Protein AF-A0A9Q4BTZ6-F1 (afdb_monomer)

Foldseek 3Di:
DLLVVLLVVQLPQVQLVVQLVVLLVVQVVVCVPVRPPVVSNVVSNVRSLVSSLVSLVVCLVCLVVCLPVPCPHCDNVVSDDSVRSVVSD

Radius of gyration: 15.97 Å; Cα contacts (8 Å, |Δi|>4): 93; chains: 1; bounding box: 29×23×45 Å

Solvent-accessible surface area (backbone atoms only — not comparable to full-atom values): 4679 Å² total; per-residue (Å²): 111,72,48,62,54,38,60,51,53,50,33,35,60,67,60,19,49,50,44,21,50,52,40,37,52,49,41,57,65,72,32,75,85,60,76,57,59,69,60,32,50,51,52,10,53,49,47,15,50,51,50,17,27,51,38,35,52,49,52,63,74,38,31,76,59,28,48,73,78,42,41,83,41,43,58,53,54,60,62,35,51,72,68,61,45,61,74,68,82

Mean predicted aligned error: 2.92 Å

Nearest PDB structures 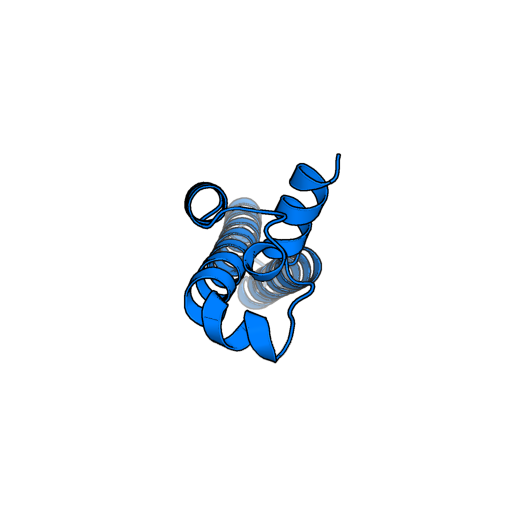(foldseek):
  7bpu-assembly2_B  TM=9.140E-01  e=4.811E-03  Methanocaldococcus jannaschii DSM 2661

pLDDT: mean 96.05, std 4.94, range [60.72, 98.81]

Structure (mmCIF, N/CA/C/O backbone):
data_AF-A0A9Q4BTZ6-F1
#
_entry.id   AF-A0A9Q4BTZ6-F1
#
loop_
_atom_site.group_PDB
_atom_site.id
_atom_site.type_symbol
_atom_site.label_atom_id
_atom_site.label_alt_id
_atom_site.label_comp_id
_atom_site.label_asym_id
_atom_site.label_entity_id
_atom_site.label_seq_id
_atom_site.pdbx_PDB_ins_code
_atom_site.Cartn_x
_atom_site.Cartn_y
_atom_site.Cartn_z
_atom_site.occupancy
_atom_site.B_iso_or_equiv
_atom_site.auth_seq_id
_atom_site.auth_comp_id
_atom_site.auth_asym_id
_atom_site.auth_atom_id
_atom_site.pdbx_PDB_model_num
ATOM 1 N N . MET A 1 1 ? 4.932 5.208 17.865 1.00 60.72 1 MET A N 1
ATOM 2 C CA . MET A 1 1 ? 5.514 4.070 17.110 1.00 60.72 1 MET A CA 1
ATOM 3 C C . MET A 1 1 ? 4.474 3.027 16.685 1.00 60.72 1 MET A C 1
ATOM 5 O O . MET A 1 1 ? 4.413 2.735 15.500 1.00 60.72 1 MET A O 1
ATOM 9 N N . LYS A 1 2 ? 3.604 2.515 17.579 1.00 78.19 2 LYS A N 1
ATOM 10 C CA . LYS A 1 2 ? 2.613 1.463 17.234 1.00 78.19 2 LYS A CA 1
ATOM 11 C C . LYS A 1 2 ? 1.588 1.854 16.145 1.0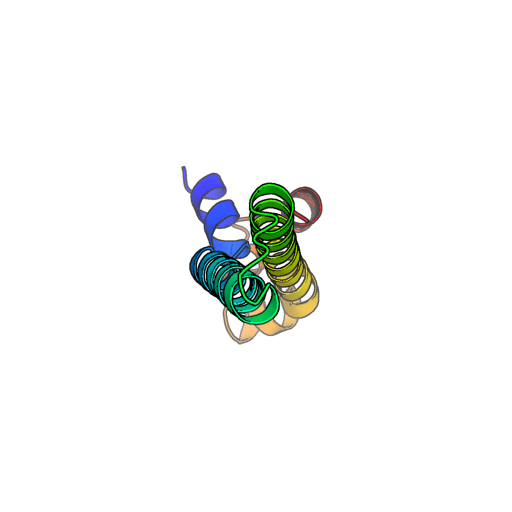0 78.19 2 LYS A C 1
ATOM 13 O O . LYS A 1 2 ? 1.255 1.017 15.311 1.00 78.19 2 LYS A O 1
ATOM 18 N N . LYS A 1 3 ? 1.126 3.114 16.116 1.00 85.00 3 LYS A N 1
ATOM 19 C CA . LYS A 1 3 ? 0.177 3.605 15.093 1.00 85.00 3 LYS A CA 1
ATOM 20 C C . LYS A 1 3 ? 0.780 3.660 13.690 1.00 85.00 3 LYS A C 1
ATOM 22 O O . LYS A 1 3 ? 0.197 3.106 12.772 1.00 85.00 3 LYS A O 1
ATOM 27 N N . LEU A 1 4 ? 1.970 4.249 13.543 1.00 89.50 4 LEU A N 1
ATOM 28 C CA . LEU A 1 4 ? 2.672 4.312 12.254 1.00 89.50 4 LEU A CA 1
ATOM 29 C C . LEU A 1 4 ? 2.941 2.911 11.691 1.00 89.50 4 LEU A C 1
ATOM 31 O O . LEU A 1 4 ? 2.670 2.656 10.526 1.00 89.50 4 LEU A O 1
ATOM 35 N N . ALA A 1 5 ? 3.398 1.981 12.533 1.00 92.00 5 ALA A N 1
ATOM 36 C CA . ALA A 1 5 ? 3.587 0.593 12.122 1.00 92.00 5 ALA A CA 1
ATOM 37 C C . ALA A 1 5 ? 2.274 -0.056 11.646 1.00 92.00 5 ALA A C 1
ATOM 39 O O . ALA A 1 5 ? 2.273 -0.757 10.641 1.00 92.00 5 ALA A O 1
ATOM 40 N N . SER A 1 6 ? 1.151 0.223 12.316 1.00 93.12 6 SER A N 1
ATOM 41 C CA . SER A 1 6 ? -0.169 -0.288 11.912 1.00 93.12 6 SER A CA 1
ATOM 42 C C . SER A 1 6 ? -0.660 0.341 10.601 1.00 93.12 6 SER A C 1
ATOM 44 O O . SER A 1 6 ? -1.238 -0.357 9.775 1.00 93.12 6 SER A O 1
ATOM 46 N N . ALA A 1 7 ? -0.378 1.630 10.380 1.00 93.75 7 ALA A N 1
ATOM 47 C CA . ALA A 1 7 ? -0.670 2.333 9.128 1.00 93.75 7 ALA A CA 1
ATOM 48 C C . ALA A 1 7 ? 0.155 1.791 7.949 1.00 93.75 7 ALA A C 1
ATOM 50 O O . ALA A 1 7 ? -0.351 1.661 6.842 1.00 93.75 7 ALA A O 1
ATOM 51 N N . ILE A 1 8 ? 1.407 1.398 8.188 1.00 94.44 8 ILE A N 1
ATOM 52 C CA . ILE A 1 8 ? 2.218 0.706 7.179 1.00 94.44 8 ILE A CA 1
ATOM 53 C C . ILE A 1 8 ? 1.719 -0.731 6.980 1.00 94.44 8 ILE A C 1
ATOM 55 O O . ILE A 1 8 ? 1.740 -1.249 5.872 1.00 94.44 8 ILE A O 1
ATOM 59 N N . GLN A 1 9 ? 1.251 -1.402 8.031 1.00 95.00 9 GLN A N 1
ATOM 60 C CA . GLN A 1 9 ? 0.782 -2.782 7.925 1.00 95.00 9 GLN A CA 1
ATOM 61 C C . GLN A 1 9 ? -0.521 -2.898 7.117 1.00 95.00 9 GLN A C 1
ATOM 63 O O . GLN A 1 9 ? -0.637 -3.816 6.304 1.00 95.00 9 GLN A O 1
ATOM 68 N N . ILE A 1 10 ? -1.477 -1.980 7.315 1.00 96.94 10 ILE A N 1
ATOM 69 C CA . ILE A 1 10 ? -2.806 -2.037 6.678 1.00 96.94 10 ILE A CA 1
ATOM 70 C C . ILE A 1 10 ? -2.740 -1.883 5.148 1.00 96.94 10 ILE A C 1
ATOM 72 O O . ILE A 1 10 ? -3.501 -2.531 4.438 1.00 96.94 10 ILE A O 1
ATOM 76 N N . ILE A 1 11 ? -1.763 -1.134 4.618 1.00 97.19 11 ILE A N 1
ATOM 77 C CA . ILE A 1 11 ? -1.558 -0.997 3.163 1.00 97.19 11 ILE A CA 1
ATOM 78 C C . ILE A 1 11 ? -0.958 -2.252 2.502 1.00 97.19 11 ILE A C 1
ATOM 80 O O . ILE A 1 11 ? -0.973 -2.371 1.279 1.00 97.19 11 ILE A O 1
ATOM 84 N N . ARG A 1 12 ? -0.452 -3.208 3.301 1.00 97.44 12 ARG A N 1
ATOM 85 C CA . ARG A 1 12 ? 0.223 -4.449 2.868 1.00 97.44 12 ARG A CA 1
ATOM 86 C C . ARG A 1 12 ? 1.375 -4.171 1.883 1.00 97.44 12 ARG A C 1
ATOM 88 O O . ARG A 1 12 ? 1.257 -4.463 0.692 1.00 97.44 12 ARG A O 1
ATOM 95 N N . PRO A 1 13 ? 2.531 -3.672 2.362 1.00 97.06 13 PRO A N 1
ATOM 96 C CA . PRO A 1 13 ? 3.610 -3.171 1.505 1.00 97.06 13 PRO A CA 1
ATOM 97 C C . PRO A 1 13 ? 4.187 -4.236 0.568 1.00 97.06 13 PRO A C 1
ATOM 99 O O . PRO A 1 13 ? 4.601 -3.911 -0.540 1.00 97.06 13 PRO A O 1
ATOM 102 N N . LEU A 1 14 ? 4.164 -5.514 0.964 1.00 98.19 14 LEU A N 1
ATOM 103 C CA . LEU A 1 14 ? 4.569 -6.606 0.080 1.00 98.19 14 LEU A CA 1
ATOM 104 C C . LEU A 1 14 ? 3.617 -6.759 -1.119 1.00 98.19 14 LEU A C 1
ATOM 106 O O . LEU A 1 14 ? 4.085 -6.922 -2.239 1.00 98.19 14 LEU A O 1
ATOM 110 N N . ASN A 1 15 ? 2.299 -6.640 -0.918 1.00 98.31 15 ASN A N 1
ATOM 111 C CA . ASN A 1 15 ? 1.323 -6.697 -2.014 1.00 98.31 15 ASN A CA 1
ATOM 112 C C . ASN A 1 15 ? 1.475 -5.493 -2.952 1.00 98.31 15 ASN A C 1
ATOM 114 O O . ASN A 1 15 ? 1.394 -5.642 -4.173 1.00 98.31 15 ASN A O 1
ATOM 118 N N . ALA A 1 16 ? 1.730 -4.309 -2.389 1.00 98.31 16 ALA A N 1
ATOM 119 C CA . ALA A 1 16 ? 2.013 -3.105 -3.163 1.00 98.31 16 ALA A CA 1
ATOM 120 C C . ALA A 1 16 ? 3.292 -3.265 -4.002 1.00 98.31 16 ALA A C 1
ATOM 122 O O . ALA A 1 16 ? 3.285 -2.952 -5.190 1.00 98.31 16 ALA A O 1
ATOM 123 N N . LEU A 1 17 ? 4.362 -3.824 -3.422 1.00 98.62 17 LEU A N 1
ATOM 124 C CA . LEU A 1 17 ? 5.612 -4.108 -4.129 1.00 98.62 17 LEU A CA 1
ATOM 125 C C . LEU A 1 17 ? 5.420 -5.135 -5.250 1.00 98.62 17 LEU A C 1
ATOM 127 O O . LEU A 1 17 ? 5.914 -4.924 -6.353 1.00 98.62 17 LEU A O 1
ATOM 131 N N . ILE A 1 18 ? 4.682 -6.219 -4.993 1.00 98.62 18 ILE A N 1
ATOM 132 C CA . ILE A 1 18 ? 4.352 -7.212 -6.024 1.00 98.62 18 ILE A CA 1
ATOM 133 C C . ILE A 1 18 ? 3.618 -6.526 -7.180 1.00 98.62 18 ILE A C 1
ATOM 135 O O . ILE A 1 18 ? 4.040 -6.657 -8.323 1.00 98.62 18 ILE A O 1
ATOM 139 N N . THR A 1 19 ? 2.593 -5.721 -6.882 1.00 98.69 19 THR A N 1
ATOM 140 C CA . THR A 1 19 ? 1.825 -4.978 -7.896 1.00 98.69 19 THR A CA 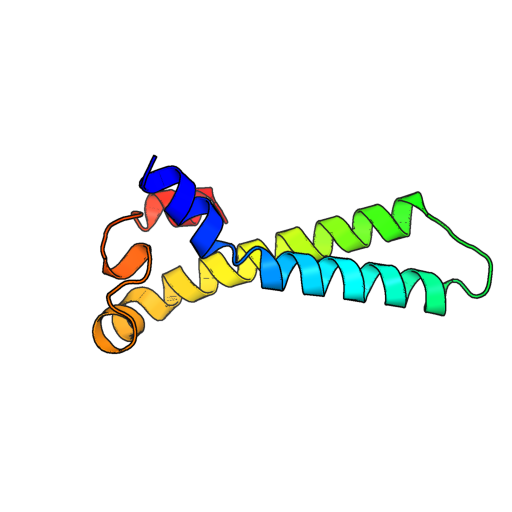1
ATOM 141 C C . THR A 1 19 ? 2.715 -4.031 -8.704 1.00 98.69 19 THR A C 1
ATOM 143 O O . THR A 1 19 ? 2.638 -4.013 -9.933 1.00 98.69 19 THR A O 1
ATOM 146 N N . LEU A 1 20 ? 3.600 -3.289 -8.029 1.00 98.81 20 LEU A N 1
ATOM 147 C CA . LEU A 1 20 ? 4.568 -2.393 -8.662 1.00 98.81 20 LEU A CA 1
ATOM 148 C C . LEU A 1 20 ? 5.441 -3.147 -9.668 1.00 98.81 20 LEU A C 1
ATOM 150 O O . LEU A 1 20 ? 5.558 -2.735 -10.819 1.00 98.81 20 LEU A O 1
ATOM 154 N N . LEU A 1 21 ? 6.028 -4.269 -9.245 1.00 98.75 21 LEU A N 1
ATOM 155 C CA . LEU A 1 21 ? 6.910 -5.073 -10.088 1.00 98.75 21 LEU A CA 1
ATOM 156 C C . LEU A 1 21 ? 6.148 -5.733 -11.239 1.00 98.75 21 LEU A C 1
ATOM 158 O O . LEU A 1 21 ? 6.662 -5.786 -12.353 1.00 98.75 21 LEU A O 1
ATOM 162 N N . THR A 1 22 ? 4.917 -6.191 -11.006 1.00 98.69 22 THR A N 1
ATOM 163 C CA . THR A 1 22 ? 4.066 -6.763 -12.054 1.00 98.69 22 THR A CA 1
ATOM 164 C C . THR A 1 22 ? 3.792 -5.750 -13.159 1.00 98.69 22 THR A C 1
ATOM 166 O O . THR A 1 22 ? 3.965 -6.076 -14.334 1.00 98.69 22 THR A O 1
ATOM 169 N N . ILE A 1 23 ? 3.404 -4.522 -12.810 1.00 98.56 23 ILE A N 1
ATOM 170 C CA . ILE A 1 23 ? 3.121 -3.473 -13.798 1.00 98.56 23 ILE A CA 1
ATOM 171 C C . ILE A 1 23 ? 4.406 -3.034 -14.500 1.00 98.56 23 ILE A C 1
ATOM 173 O O . ILE A 1 23 ? 4.401 -2.887 -15.719 1.00 98.56 23 ILE A O 1
ATOM 177 N N . LEU A 1 24 ? 5.515 -2.905 -13.766 1.00 98.50 24 LEU A N 1
ATOM 178 C CA . LEU A 1 24 ? 6.820 -2.557 -14.325 1.00 98.50 24 LEU A CA 1
ATOM 179 C C . LEU A 1 24 ? 7.259 -3.571 -15.389 1.00 98.50 24 LEU A C 1
ATOM 181 O O . LEU A 1 24 ? 7.556 -3.193 -16.521 1.00 98.50 24 LEU A O 1
ATOM 185 N N . VAL A 1 25 ? 7.256 -4.862 -15.042 1.00 98.19 25 VAL A N 1
ATOM 186 C CA . VAL A 1 25 ? 7.634 -5.950 -15.956 1.00 98.19 25 VAL A CA 1
ATOM 187 C C . VAL A 1 25 ? 6.679 -6.010 -17.146 1.00 98.19 25 VAL A C 1
ATOM 189 O O . VAL A 1 25 ? 7.131 -6.116 -18.285 1.00 98.19 25 VAL A O 1
ATOM 192 N N . SER A 1 26 ? 5.373 -5.875 -16.908 1.00 97.88 26 SER A N 1
ATOM 193 C CA . SER A 1 26 ? 4.372 -5.857 -17.981 1.00 97.88 26 SER A CA 1
ATOM 194 C C . SER A 1 26 ? 4.591 -4.684 -18.936 1.00 97.88 26 SER A C 1
ATOM 196 O O . SER A 1 26 ? 4.542 -4.867 -20.148 1.00 97.88 26 SER A O 1
ATOM 198 N N . GLY A 1 27 ? 4.893 -3.494 -18.411 1.00 97.25 27 GLY A N 1
ATOM 199 C CA . GLY A 1 27 ? 5.200 -2.309 -19.209 1.00 97.25 27 GLY A CA 1
ATOM 200 C C . GLY A 1 27 ? 6.424 -2.518 -20.098 1.00 97.25 27 GLY A C 1
ATOM 201 O O . GLY A 1 27 ? 6.360 -2.250 -21.293 1.00 97.25 27 GLY A O 1
ATOM 202 N N . VAL A 1 28 ? 7.505 -3.082 -19.550 1.00 96.75 28 VAL A N 1
ATOM 203 C CA . VAL A 1 28 ? 8.719 -3.410 -20.319 1.00 96.75 28 VAL A CA 1
ATOM 204 C C . VAL A 1 28 ? 8.423 -4.421 -21.431 1.00 96.75 28 VAL A C 1
ATOM 206 O O . VAL A 1 28 ? 8.815 -4.196 -22.575 1.00 96.75 28 VAL A O 1
ATOM 209 N N . ILE A 1 29 ? 7.702 -5.507 -21.131 1.00 96.75 29 ILE A N 1
ATOM 210 C CA . ILE A 1 29 ? 7.349 -6.538 -22.123 1.00 96.75 29 ILE A CA 1
ATOM 211 C C . ILE A 1 29 ? 6.474 -5.947 -23.241 1.00 96.75 29 ILE A C 1
ATOM 213 O O . ILE A 1 29 ? 6.718 -6.193 -24.424 1.00 96.75 29 ILE A O 1
ATOM 217 N N . CYS A 1 30 ? 5.471 -5.146 -22.881 1.00 96.06 30 CYS A N 1
ATOM 218 C CA . CYS A 1 30 ? 4.522 -4.565 -23.829 1.00 96.06 30 CYS A CA 1
ATOM 219 C C . CYS A 1 30 ? 5.118 -3.436 -24.681 1.00 96.06 30 CYS A C 1
ATOM 221 O O . CYS A 1 30 ? 4.630 -3.205 -25.785 1.00 96.06 30 CYS A O 1
ATOM 223 N N . SER A 1 31 ? 6.177 -2.769 -24.213 1.00 93.94 31 SER A N 1
ATOM 224 C CA . SER A 1 31 ? 6.851 -1.684 -24.938 1.00 93.94 31 SER A CA 1
ATOM 225 C C . SER A 1 31 ? 7.614 -2.133 -26.187 1.00 93.94 31 SER A C 1
ATOM 227 O O . SER A 1 31 ? 7.920 -1.294 -27.026 1.00 93.94 31 SER A O 1
ATOM 229 N N . ARG A 1 32 ? 7.942 -3.426 -26.340 1.00 91.25 32 ARG A N 1
ATOM 230 C CA . ARG A 1 32 ? 8.593 -3.989 -27.548 1.00 91.25 32 ARG A CA 1
ATOM 231 C C . ARG A 1 32 ? 9.840 -3.222 -28.044 1.00 91.25 32 ARG A C 1
ATOM 233 O O . ARG A 1 32 ? 10.117 -3.210 -29.237 1.00 91.25 32 ARG A O 1
ATOM 240 N N . GLY A 1 33 ? 10.603 -2.604 -27.139 1.00 87.75 33 GLY A N 1
ATOM 241 C CA . GLY A 1 33 ? 11.800 -1.813 -27.467 1.00 87.75 33 GLY A CA 1
ATOM 242 C C . GLY A 1 33 ? 11.601 -0.293 -27.448 1.00 87.75 33 GLY A C 1
ATOM 243 O O . GLY A 1 33 ? 12.584 0.438 -27.351 1.00 87.75 33 GLY A O 1
ATOM 244 N N . GLU A 1 34 ? 10.358 0.191 -27.441 1.00 92.81 34 GLU A N 1
ATOM 245 C CA . GLU A 1 34 ? 10.009 1.610 -27.298 1.00 92.81 34 GLU A CA 1
ATOM 246 C C . GLU A 1 34 ? 9.606 1.914 -25.847 1.00 92.81 34 GLU A C 1
ATOM 248 O O . GLU A 1 34 ? 8.433 1.943 -25.461 1.00 92.81 34 GLU A O 1
ATOM 253 N N . TYR A 1 35 ? 10.613 2.082 -24.991 1.00 92.75 35 TYR A N 1
ATOM 254 C CA . TYR A 1 35 ? 10.403 2.235 -23.553 1.00 92.75 35 TYR A CA 1
ATOM 255 C C . TYR A 1 35 ? 10.077 3.680 -23.161 1.00 92.75 35 TYR A C 1
ATOM 257 O O . TYR A 1 35 ? 10.962 4.525 -23.015 1.00 92.75 35 TYR A O 1
ATOM 265 N N . LEU A 1 36 ? 8.801 3.949 -22.882 1.00 93.81 36 LEU A N 1
ATOM 266 C CA . LEU A 1 36 ? 8.364 5.177 -22.213 1.00 93.81 36 LEU A CA 1
ATOM 267 C C . LEU A 1 36 ? 8.551 5.042 -20.695 1.00 93.81 36 LEU A C 1
ATOM 269 O O . LEU A 1 36 ? 7.584 4.912 -19.945 1.00 93.81 36 LEU A O 1
ATOM 273 N N . TRP A 1 37 ? 9.808 5.046 -20.240 1.00 96.25 37 TRP A N 1
ATOM 274 C CA . TRP A 1 37 ? 10.179 4.742 -18.850 1.00 96.25 37 TRP A CA 1
ATOM 275 C C . TRP A 1 37 ? 9.416 5.554 -17.807 1.00 96.25 37 TRP A C 1
ATOM 277 O O . TRP A 1 37 ? 8.970 4.992 -16.809 1.00 96.25 37 TRP A O 1
ATOM 287 N N . LEU A 1 38 ? 9.216 6.852 -18.050 1.00 97.69 38 LEU A N 1
ATOM 288 C CA . LEU A 1 38 ? 8.447 7.700 -17.142 1.00 97.69 38 LEU A CA 1
ATOM 289 C C . LEU A 1 38 ? 7.011 7.181 -16.980 1.00 97.69 38 LEU A C 1
ATOM 291 O O . LEU A 1 38 ? 6.542 7.025 -15.857 1.00 97.69 38 LEU A O 1
ATOM 295 N N . ASN A 1 39 ? 6.339 6.843 -18.081 1.00 97.62 39 ASN A N 1
ATOM 296 C CA . ASN A 1 39 ? 4.962 6.352 -18.056 1.00 97.62 39 ASN A CA 1
ATOM 297 C C . ASN A 1 39 ? 4.873 4.981 -17.379 1.00 97.62 39 ASN A C 1
ATOM 299 O O . ASN A 1 39 ? 3.963 4.752 -16.587 1.00 97.62 39 ASN A O 1
ATOM 303 N N . ILE A 1 40 ? 5.829 4.088 -17.652 1.00 98.25 40 ILE A N 1
ATOM 304 C CA . ILE A 1 40 ? 5.889 2.759 -17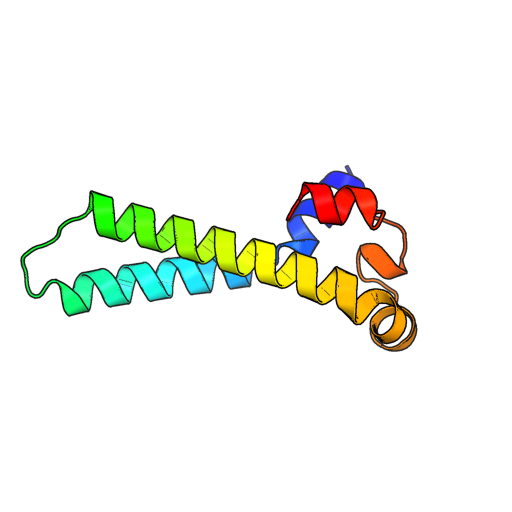.029 1.00 98.25 40 ILE A CA 1
ATOM 305 C C . ILE A 1 40 ? 6.061 2.892 -15.511 1.00 98.25 40 ILE A C 1
ATOM 307 O O . ILE A 1 40 ? 5.341 2.246 -14.747 1.00 98.25 40 ILE A O 1
ATOM 311 N N . LEU A 1 41 ? 6.980 3.748 -15.057 1.00 98.44 41 LEU A N 1
ATOM 312 C CA . LEU A 1 41 ? 7.208 3.983 -13.632 1.00 98.44 41 LEU A CA 1
ATOM 313 C C . LEU A 1 41 ? 5.978 4.608 -12.969 1.00 98.44 41 LEU A C 1
ATOM 315 O O . LEU A 1 41 ? 5.530 4.106 -11.940 1.00 98.44 41 LEU A O 1
ATOM 319 N N . LEU A 1 42 ? 5.386 5.642 -13.575 1.0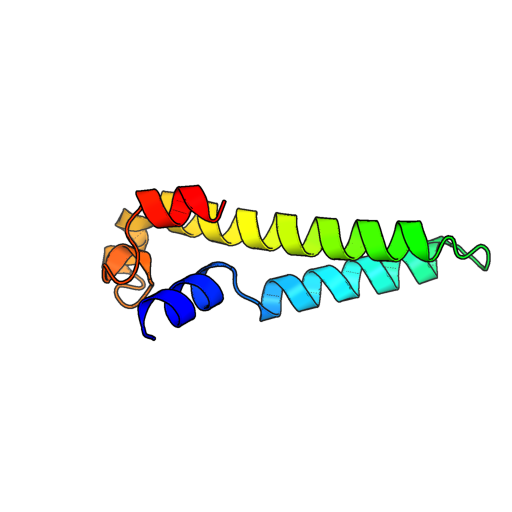0 98.56 42 LEU A N 1
ATOM 320 C CA . LEU A 1 42 ? 4.170 6.277 -13.058 1.00 98.56 42 LEU A CA 1
ATOM 321 C C . LEU A 1 42 ? 3.005 5.286 -12.959 1.00 98.56 42 LEU A C 1
ATOM 323 O O . LEU A 1 42 ? 2.335 5.249 -11.930 1.00 98.56 42 LEU A O 1
ATOM 327 N N . ALA A 1 43 ? 2.800 4.441 -13.972 1.00 98.44 43 ALA A N 1
ATOM 328 C CA . ALA A 1 43 ? 1.785 3.390 -13.938 1.00 98.44 43 ALA A CA 1
ATOM 329 C C . ALA A 1 43 ? 2.057 2.370 -12.821 1.00 98.44 43 ALA A C 1
ATOM 331 O O . ALA A 1 43 ? 1.138 1.972 -12.106 1.00 98.44 43 ALA A O 1
ATOM 332 N N . SER A 1 44 ? 3.320 1.986 -12.626 1.00 98.69 44 SER A N 1
ATOM 333 C CA . SER A 1 44 ? 3.721 1.022 -11.595 1.00 98.69 44 SER A CA 1
ATOM 334 C C . SER A 1 44 ? 3.478 1.559 -10.183 1.00 98.69 44 SER A C 1
ATOM 336 O O . SER A 1 44 ? 2.901 0.864 -9.345 1.00 98.69 44 SER A O 1
ATOM 338 N N . PHE A 1 45 ? 3.855 2.815 -9.923 1.00 98.62 45 PHE A N 1
ATOM 339 C CA . PHE A 1 45 ? 3.571 3.482 -8.651 1.00 98.62 45 PHE A CA 1
ATOM 340 C C . PHE A 1 45 ? 2.073 3.710 -8.447 1.00 98.62 45 PHE A C 1
ATOM 342 O O . PHE A 1 45 ? 1.562 3.438 -7.364 1.00 98.62 45 PHE A O 1
ATOM 349 N N . SER A 1 46 ? 1.358 4.153 -9.484 1.00 98.69 46 SER A N 1
ATOM 350 C CA . SER A 1 46 ? -0.092 4.345 -9.429 1.00 98.69 46 SER A CA 1
ATOM 351 C C . SER A 1 46 ? -0.812 3.047 -9.061 1.00 98.69 46 SER A C 1
ATOM 353 O O . SER A 1 46 ? -1.623 3.045 -8.138 1.00 98.69 46 SER A O 1
ATOM 355 N N . GLY A 1 47 ? -0.461 1.926 -9.696 1.00 98.69 47 GLY A N 1
ATOM 356 C CA . GLY A 1 47 ? -1.054 0.630 -9.378 1.00 98.69 47 GLY A CA 1
ATOM 357 C C . GLY A 1 47 ? -0.720 0.137 -7.971 1.00 98.69 47 GLY A C 1
ATOM 358 O O . GLY A 1 47 ? -1.593 -0.386 -7.286 1.00 98.69 47 GLY A O 1
ATOM 359 N N . ALA A 1 48 ? 0.508 0.349 -7.493 1.00 98.75 48 ALA A N 1
ATOM 360 C CA . ALA A 1 48 ? 0.893 -0.010 -6.128 1.00 98.75 48 ALA A CA 1
ATOM 361 C C . ALA A 1 48 ? 0.133 0.801 -5.063 1.00 98.75 48 ALA A C 1
ATOM 363 O O . ALA A 1 48 ? -0.287 0.246 -4.042 1.00 98.75 48 ALA A O 1
ATOM 364 N N . LEU A 1 49 ? -0.080 2.098 -5.309 1.00 98.38 49 LEU A N 1
ATOM 365 C CA . LEU A 1 49 ? -0.890 2.965 -4.450 1.00 98.38 49 LEU A CA 1
ATOM 366 C C . LEU A 1 49 ? -2.369 2.564 -4.503 1.00 98.38 49 LEU A C 1
ATOM 368 O O . LEU A 1 49 ? -2.999 2.440 -3.457 1.00 98.38 49 LEU A O 1
ATOM 372 N N . ALA A 1 50 ? -2.900 2.264 -5.690 1.00 98.50 50 ALA A N 1
ATOM 373 C CA . ALA A 1 50 ? -4.271 1.787 -5.851 1.00 98.50 50 ALA A CA 1
ATOM 374 C C . ALA A 1 50 ? -4.502 0.446 -5.132 1.00 98.50 50 ALA A C 1
ATOM 376 O O . ALA A 1 50 ? -5.491 0.285 -4.420 1.00 98.50 50 ALA A O 1
ATOM 377 N N . ALA A 1 51 ? -3.567 -0.502 -5.244 1.00 98.50 51 ALA A N 1
ATOM 378 C CA . ALA A 1 51 ? -3.615 -1.765 -4.509 1.00 98.50 51 ALA A CA 1
ATOM 379 C C . ALA A 1 51 ? -3.540 -1.550 -2.989 1.00 98.50 51 ALA A C 1
ATOM 381 O O . ALA A 1 51 ? -4.241 -2.223 -2.234 1.00 98.50 51 ALA A O 1
ATOM 382 N N . SER A 1 52 ? -2.721 -0.596 -2.538 1.00 98.38 52 SER A N 1
ATOM 383 C CA . SER A 1 52 ? -2.636 -0.204 -1.127 1.00 98.38 52 SER A CA 1
ATOM 384 C C . SER A 1 52 ? -3.969 0.339 -0.612 1.00 98.38 52 SER A C 1
ATOM 386 O O . SER A 1 52 ? -4.464 -0.157 0.397 1.00 98.38 52 SER A O 1
ATOM 388 N N . ALA A 1 53 ? -4.590 1.279 -1.332 1.00 98.25 53 ALA A N 1
ATOM 389 C CA . ALA A 1 53 ? -5.914 1.808 -1.000 1.00 98.25 53 ALA A CA 1
ATOM 390 C C . ALA A 1 53 ? -6.980 0.696 -0.999 1.00 98.25 53 ALA A C 1
ATOM 392 O O . ALA 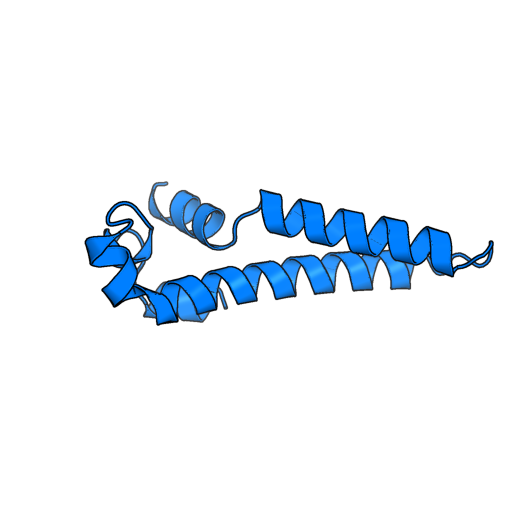A 1 53 ? -7.778 0.594 -0.070 1.00 98.25 53 ALA A O 1
ATOM 393 N N . GLY A 1 54 ? -6.920 -0.214 -1.977 1.00 98.31 54 GLY A N 1
ATOM 394 C CA . GLY A 1 54 ? -7.744 -1.424 -2.034 1.00 98.31 54 GLY A CA 1
ATOM 395 C C . GLY A 1 54 ? -7.625 -2.296 -0.777 1.00 98.31 54 GLY A C 1
ATOM 396 O O . GLY A 1 54 ? -8.622 -2.777 -0.249 1.00 98.31 54 GLY A O 1
ATOM 397 N N . ASN A 1 55 ? -6.414 -2.465 -0.239 1.00 98.25 55 ASN A N 1
ATOM 398 C CA . ASN A 1 55 ? -6.217 -3.193 1.017 1.00 98.25 55 ASN A CA 1
ATOM 399 C C . ASN A 1 55 ? -6.843 -2.470 2.215 1.00 98.25 55 ASN A C 1
ATOM 401 O O . ASN A 1 55 ? -7.443 -3.134 3.058 1.00 98.25 55 ASN A O 1
ATOM 405 N N . VAL A 1 56 ? -6.733 -1.138 2.276 1.00 98.25 56 VAL A N 1
ATOM 406 C CA . VAL A 1 56 ? -7.334 -0.336 3.351 1.00 98.25 56 VAL A CA 1
ATOM 407 C C . VAL A 1 56 ? -8.855 -0.444 3.330 1.00 98.25 56 VAL A C 1
ATOM 409 O O . VAL A 1 56 ? -9.449 -0.730 4.367 1.00 98.25 56 VAL A O 1
ATOM 412 N N . ILE A 1 57 ? -9.489 -0.260 2.168 1.00 98.19 57 ILE A N 1
ATOM 413 C CA . ILE A 1 57 ? -10.953 -0.322 2.075 1.00 98.19 57 ILE A CA 1
ATOM 414 C C . ILE A 1 57 ? -11.482 -1.731 2.351 1.00 98.19 57 ILE A C 1
ATOM 416 O O . ILE A 1 57 ? -12.507 -1.862 3.017 1.00 98.19 57 ILE A O 1
ATOM 420 N N . ASN A 1 58 ? -10.754 -2.775 1.937 1.00 97.88 58 ASN A N 1
ATOM 421 C CA . ASN A 1 58 ? -11.099 -4.155 2.278 1.00 97.88 58 ASN A CA 1
ATOM 422 C C . ASN A 1 58 ? -11.133 -4.353 3.800 1.00 97.88 58 ASN A C 1
ATOM 424 O O . ASN A 1 58 ? -12.117 -4.862 4.318 1.00 97.88 58 ASN A O 1
ATOM 428 N N . ASP A 1 59 ? -10.119 -3.879 4.531 1.00 97.81 59 ASP A N 1
ATOM 429 C CA . ASP A 1 59 ? -10.089 -4.004 5.995 1.00 97.81 59 ASP A CA 1
ATOM 430 C C . ASP A 1 59 ? -11.199 -3.177 6.672 1.00 97.81 59 ASP A C 1
ATOM 432 O O . ASP A 1 59 ? -11.734 -3.594 7.700 1.00 97.81 59 ASP A O 1
ATOM 436 N N . ILE A 1 60 ? -11.566 -2.014 6.114 1.00 98.19 60 ILE A N 1
ATOM 437 C CA . ILE A 1 60 ? -12.688 -1.204 6.621 1.00 98.19 60 ILE A CA 1
ATOM 438 C C . ILE A 1 60 ? -14.011 -1.962 6.479 1.00 98.19 60 ILE A C 1
ATOM 440 O O . ILE A 1 60 ? -14.787 -2.007 7.434 1.00 98.19 60 ILE A O 1
ATOM 444 N N . ILE A 1 61 ? -14.274 -2.534 5.302 1.00 98.19 61 ILE A N 1
ATOM 445 C CA . ILE A 1 61 ? -15.510 -3.275 5.014 1.00 98.19 61 ILE A CA 1
ATOM 446 C C . ILE A 1 61 ? -15.572 -4.554 5.856 1.00 98.19 61 ILE A C 1
ATOM 448 O O . ILE A 1 61 ? -16.611 -4.856 6.443 1.00 98.19 61 ILE A O 1
ATOM 452 N N . ASP A 1 62 ? -14.449 -5.259 5.979 1.00 98.25 62 ASP A N 1
ATOM 453 C CA . ASP A 1 62 ? -14.361 -6.539 6.679 1.00 98.25 62 ASP A CA 1
ATOM 454 C C . ASP A 1 62 ? -14.228 -6.397 8.203 1.00 98.25 62 ASP A C 1
ATOM 456 O O . ASP A 1 62 ? -14.076 -7.407 8.885 1.00 98.25 62 ASP A O 1
ATOM 460 N N . ILE A 1 63 ? -14.316 -5.189 8.781 1.00 97.81 63 ILE A N 1
ATOM 461 C CA . ILE A 1 63 ? -14.013 -4.958 10.205 1.00 97.81 63 ILE A CA 1
ATOM 462 C C . ILE A 1 63 ? -14.768 -5.905 11.151 1.00 97.81 63 ILE A C 1
ATOM 464 O O . ILE A 1 63 ? -14.160 -6.457 12.065 1.00 97.81 63 ILE A O 1
ATOM 468 N N . GLU A 1 64 ? -16.063 -6.142 10.928 1.00 98.06 64 GLU A N 1
ATOM 469 C CA . GLU A 1 64 ? -16.875 -7.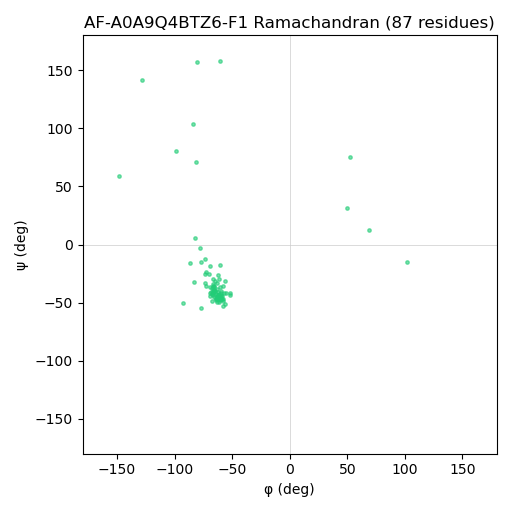025 11.779 1.00 98.06 64 GLU A CA 1
ATOM 470 C C . GLU A 1 64 ? -16.545 -8.511 11.569 1.00 98.06 64 GLU A C 1
ATOM 472 O O . GLU A 1 64 ? -16.546 -9.290 12.521 1.00 98.06 64 GLU A O 1
ATOM 477 N N . ILE A 1 65 ? -16.182 -8.899 10.344 1.00 98.00 65 ILE A N 1
ATOM 478 C CA . ILE A 1 65 ? -15.726 -10.257 10.017 1.00 98.00 65 ILE A CA 1
ATOM 479 C C . ILE A 1 65 ? -14.353 -10.509 10.657 1.00 98.00 65 ILE A C 1
ATOM 481 O O . ILE A 1 65 ? -14.112 -11.550 11.275 1.00 98.00 65 ILE A O 1
ATOM 485 N N . ASP A 1 66 ? -13.455 -9.534 10.559 1.00 97.94 66 ASP A N 1
ATOM 486 C CA . ASP A 1 66 ? -12.104 -9.595 11.097 1.00 97.94 66 ASP A CA 1
ATOM 487 C C . ASP A 1 66 ? -12.075 -9.551 12.626 1.00 97.94 66 ASP A C 1
ATOM 489 O O . ASP A 1 66 ? -11.161 -10.119 13.215 1.00 97.94 66 ASP A O 1
ATOM 493 N N . ARG A 1 67 ? -13.080 -8.978 13.306 1.00 97.81 67 ARG A N 1
ATOM 494 C CA . ARG A 1 67 ? -13.210 -9.113 14.773 1.00 97.81 67 ARG A CA 1
ATOM 495 C C . ARG A 1 67 ? -13.257 -10.571 15.225 1.00 97.81 67 ARG A C 1
ATOM 497 O O . ARG A 1 67 ? -12.800 -10.867 16.325 1.00 97.81 67 ARG A O 1
ATOM 504 N N . ILE A 1 68 ? -13.806 -11.459 14.396 1.00 98.19 68 ILE A N 1
ATOM 505 C CA . ILE A 1 68 ? -13.903 -12.893 14.681 1.00 98.19 68 ILE A CA 1
ATOM 506 C C . ILE A 1 68 ? -12.692 -13.627 14.101 1.00 98.19 68 ILE A C 1
ATOM 508 O O . ILE A 1 68 ? -12.036 -14.394 14.803 1.00 98.19 68 ILE A O 1
ATOM 512 N N . ASN A 1 69 ? -12.379 -13.385 12.826 1.00 98.19 69 ASN A N 1
ATOM 513 C CA . ASN A 1 69 ? -11.401 -14.188 12.092 1.00 98.19 69 ASN A CA 1
ATOM 514 C C . ASN A 1 69 ? -9.946 -13.763 12.320 1.00 98.19 69 ASN A C 1
ATOM 516 O O . ASN A 1 69 ? -9.046 -14.597 12.218 1.00 98.19 69 ASN A O 1
ATOM 520 N N . ARG A 1 70 ? -9.700 -12.466 12.543 1.00 96.69 70 ARG A N 1
ATOM 521 C CA . ARG A 1 70 ? -8.362 -11.850 12.615 1.00 96.69 70 ARG A CA 1
ATOM 522 C C . ARG A 1 70 ? -8.341 -10.666 13.596 1.00 96.69 70 ARG A C 1
ATOM 524 O O . ARG A 1 70 ? -8.041 -9.530 13.196 1.00 96.69 70 ARG A O 1
ATOM 531 N N . PRO A 1 71 ? -8.674 -10.891 14.883 1.00 96.94 71 PRO A N 1
ATOM 532 C CA . PRO A 1 71 ? -8.864 -9.822 15.864 1.00 96.94 71 PRO A CA 1
ATOM 533 C C . PRO A 1 71 ? -7.608 -8.968 16.096 1.00 96.94 71 PRO A C 1
ATOM 535 O O . PRO A 1 71 ? -7.698 -7.856 16.609 1.00 96.94 71 PRO A O 1
ATOM 538 N N . GLU A 1 72 ? -6.427 -9.455 15.714 1.00 95.25 72 GLU A N 1
ATOM 539 C CA . GLU A 1 72 ? -5.140 -8.775 15.835 1.00 95.25 72 GLU A CA 1
ATOM 540 C C . GLU A 1 72 ? -4.887 -7.681 14.781 1.00 95.25 72 GLU A C 1
ATOM 542 O O . GLU A 1 72 ? -3.964 -6.866 14.967 1.00 95.25 72 GLU A O 1
ATOM 547 N N . ARG A 1 73 ? -5.680 -7.648 13.693 1.00 95.06 73 ARG A N 1
ATOM 548 C CA . ARG A 1 73 ? -5.581 -6.647 12.613 1.00 95.06 73 ARG A CA 1
ATOM 549 C C . ARG A 1 73 ? -5.803 -5.230 13.131 1.00 95.06 73 ARG A C 1
ATOM 551 O O . ARG A 1 73 ? -6.396 -5.011 14.186 1.00 95.06 73 ARG A O 1
ATOM 558 N N . ALA A 1 74 ? -5.301 -4.243 12.390 1.00 96.12 74 ALA A N 1
ATOM 559 C CA . ALA A 1 74 ? -5.194 -2.864 12.865 1.00 96.12 74 ALA A CA 1
ATOM 560 C C . ALA 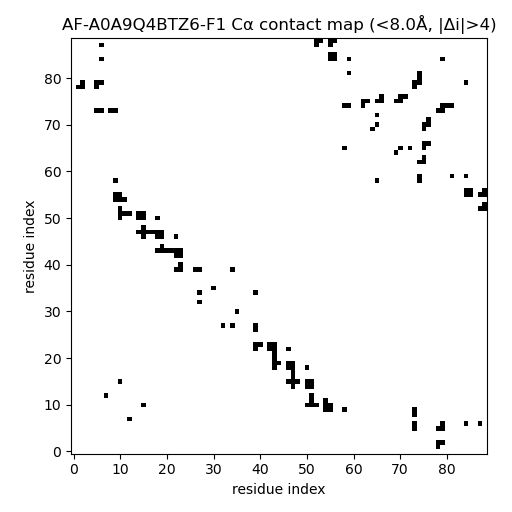A 1 74 ? -6.537 -2.253 13.311 1.00 96.12 74 ALA A C 1
ATOM 562 O O . ALA A 1 74 ? -6.574 -1.600 14.354 1.00 96.12 74 ALA A O 1
ATOM 563 N N . LEU A 1 75 ? -7.616 -2.503 12.562 1.00 97.31 75 LEU A N 1
ATOM 564 C CA . LEU A 1 75 ? -8.9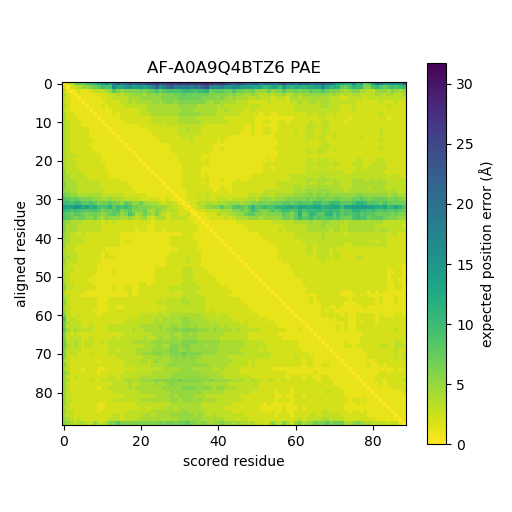57 -1.990 12.863 1.00 97.31 75 LEU A CA 1
ATOM 565 C C . LEU A 1 75 ? -9.676 -2.753 13.987 1.00 97.31 75 LEU A C 1
ATOM 567 O O . LEU A 1 75 ? -10.042 -2.104 14.969 1.00 97.31 75 LEU A O 1
ATOM 571 N N . PRO A 1 76 ? -9.847 -4.093 13.940 1.00 97.12 76 PRO A N 1
ATOM 572 C CA . PRO A 1 76 ? -10.542 -4.812 15.012 1.00 97.12 76 PRO A CA 1
ATOM 573 C C . PRO A 1 76 ? -9.813 -4.714 16.359 1.00 97.12 76 PRO A C 1
ATOM 575 O O . PRO A 1 76 ? -10.472 -4.602 17.392 1.00 97.12 76 PRO A O 1
ATOM 578 N N . SER A 1 77 ? -8.473 -4.658 16.363 1.00 95.94 77 SER A N 1
ATOM 579 C CA . SER A 1 77 ? -7.685 -4.467 17.593 1.00 95.94 77 SER A CA 1
ATOM 580 C C . SER A 1 77 ? -7.646 -3.021 18.108 1.00 95.94 77 SER A C 1
ATOM 582 O O . SER A 1 77 ? -7.016 -2.757 19.133 1.00 95.94 77 SER A O 1
ATOM 584 N N . GLY A 1 78 ? -8.259 -2.063 17.403 1.00 95.25 78 GLY A N 1
ATOM 585 C CA . GLY A 1 78 ? -8.284 -0.647 17.786 1.00 95.25 78 GLY A CA 1
ATOM 586 C C . GLY A 1 78 ? -6.936 0.078 17.681 1.00 95.25 78 GLY A C 1
ATOM 587 O O . GLY A 1 78 ? -6.799 1.195 18.180 1.00 95.25 78 GLY A O 1
ATOM 588 N N . LYS A 1 79 ? -5.924 -0.520 17.034 1.00 95.69 79 LYS A N 1
ATOM 589 C CA . LYS A 1 79 ? -4.631 0.142 16.768 1.00 95.69 79 LYS A CA 1
ATOM 590 C C . LYS A 1 79 ? -4.784 1.311 15.791 1.00 95.69 79 LYS A C 1
ATOM 592 O O . LYS A 1 79 ? -4.010 2.266 15.872 1.00 95.69 79 LYS A O 1
ATOM 597 N N . LEU A 1 80 ? -5.765 1.221 14.894 1.00 96.56 80 LEU A N 1
ATOM 598 C CA . LEU A 1 80 ? -6.248 2.294 14.033 1.00 96.56 80 LEU A CA 1
ATOM 599 C C . LEU A 1 80 ? -7.766 2.406 14.166 1.00 96.56 80 LEU A C 1
ATOM 601 O O . LEU A 1 80 ? -8.474 1.404 14.246 1.00 96.56 80 LEU A O 1
ATOM 605 N N . SER A 1 81 ? -8.265 3.634 14.165 1.00 96.38 81 SER A N 1
ATOM 606 C CA . SER A 1 81 ? -9.688 3.917 14.014 1.00 96.38 81 SER A CA 1
ATOM 607 C C . SER A 1 81 ? -10.106 3.858 12.544 1.00 96.38 81 SER A C 1
ATOM 609 O O . SER A 1 81 ? -9.305 4.094 11.641 1.00 96.38 81 SER A O 1
ATOM 611 N N . VAL A 1 82 ? -11.397 3.632 12.297 1.00 96.88 82 VAL A N 1
ATOM 612 C CA . VAL A 1 82 ? -11.976 3.678 10.943 1.00 96.88 82 VAL A CA 1
ATOM 613 C C . VAL A 1 82 ? -11.759 5.045 10.280 1.00 96.88 82 VAL A C 1
ATOM 615 O O . VAL A 1 82 ? -11.489 5.112 9.088 1.00 96.88 82 VAL A O 1
ATOM 618 N N . LYS A 1 83 ? -11.799 6.146 11.046 1.00 97.12 83 LYS A N 1
ATOM 619 C CA . LYS A 1 83 ? -11.508 7.494 10.524 1.00 97.12 83 LYS A CA 1
ATOM 620 C C . LYS A 1 83 ? -10.061 7.633 10.047 1.00 97.12 83 LYS A C 1
ATOM 622 O O . LYS A 1 83 ? -9.826 8.211 8.995 1.00 97.12 83 LYS A O 1
ATOM 627 N N . GLU A 1 84 ? -9.103 7.104 10.809 1.00 96.19 84 GLU A N 1
ATOM 628 C CA . GLU A 1 84 ? -7.691 7.084 10.399 1.00 96.19 84 GLU A CA 1
ATOM 629 C C . GLU A 1 84 ? -7.487 6.195 9.167 1.00 96.19 84 GLU A C 1
ATOM 631 O O . GLU A 1 84 ? -6.703 6.549 8.297 1.00 96.19 84 GLU A O 1
ATOM 636 N N . ALA A 1 85 ? -8.219 5.083 9.056 1.00 96.81 85 ALA A N 1
ATOM 637 C CA . ALA A 1 85 ? -8.189 4.228 7.873 1.00 96.81 85 ALA A CA 1
ATOM 638 C C . ALA A 1 85 ? -8.719 4.952 6.627 1.00 96.81 85 ALA A C 1
ATOM 640 O O . ALA A 1 85 ? -8.051 4.948 5.603 1.00 96.81 85 ALA A O 1
ATOM 641 N N . TYR A 1 86 ? -9.854 5.652 6.726 1.00 97.44 86 TYR A N 1
ATOM 642 C CA . TYR A 1 86 ? -10.374 6.469 5.623 1.00 97.44 86 TYR A CA 1
ATOM 643 C C . TYR A 1 86 ? -9.449 7.619 5.221 1.00 97.44 86 TYR A C 1
ATOM 645 O O . TYR A 1 86 ? -9.501 8.052 4.082 1.00 97.44 86 TYR A O 1
ATOM 653 N N . PHE A 1 87 ? -8.611 8.124 6.129 1.00 95.62 87 PHE A N 1
ATOM 654 C CA . PHE A 1 87 ? -7.594 9.119 5.782 1.00 95.62 87 PHE A CA 1
ATOM 655 C C . PHE A 1 87 ? -6.410 8.515 5.005 1.00 95.62 87 PHE A C 1
ATOM 657 O O . PHE A 1 87 ? -5.714 9.232 4.294 1.00 95.62 87 PHE A O 1
ATOM 664 N N . LEU A 1 88 ? -6.152 7.213 5.169 1.00 93.12 88 LEU A N 1
ATOM 665 C CA . LEU A 1 88 ? -5.106 6.483 4.444 1.00 93.12 88 LEU A CA 1
ATOM 666 C C . LEU A 1 88 ? -5.575 5.943 3.083 1.00 93.12 88 LEU A C 1
ATOM 668 O O . LEU A 1 88 ? -4.728 5.521 2.296 1.00 93.12 88 LEU A O 1
ATOM 672 N N . TYR A 1 89 ? -6.888 5.901 2.855 1.00 91.44 89 TYR A N 1
ATOM 673 C CA . TYR A 1 89 ? -7.521 5.518 1.594 1.00 91.44 89 TYR A CA 1
ATOM 674 C C . TYR A 1 89 ? -7.545 6.703 0.624 1.00 91.44 89 TYR A C 1
ATOM 676 O O . TYR A 1 89 ? -7.121 6.505 -0.536 1.00 91.44 89 TYR A O 1
#

Sequence (89 aa):
MKKLASAIQIIRPLNALITLLTILVSGVICSRGEYLWLNILLASFSGALAASAGNVINDIIDIEIDRINRPERALPSGKLSVKEAYFLY

Secondary structure (DSSP, 8-state):
-HHHHHHHHHT-HHHHHHHHHHHHHHHHHHTTT---HHHHHHHHHHHHHHHHHHHHHHHHHTHHHHHHH-TTSTTTTTSS-HHHHHHH-